Protein AF-A0A0B1RSA2-F1 (afdb_monomer_lite)

Sequence (121 aa):
MIEALRKQVTEQSLNTTDLGTRSEKMAAQLRDIQEVVASKTLQLEVVDQRKRRLEEENSTLRKRLERAKKSEKLGSTDAVLMEEIRELKDVLTCPSCKVNRKDAILTKCFHVFCMKCLKAR

InterPro domains:
  IPR013083 Zinc finger, RING/FYVE/PHD-type [G3DSA:3.30.40.10] (75-121)
  IPR013956 E3 ubiquitin ligase Bre1 [PTHR23163] (3-121)
  IPR017907 Zinc finger, RING-type, conserved site [PS00518] (109-118)

pLDDT: mean 93.1, std 8.55, range [60.06, 98.5]

Structure (mmCIF, N/CA/C/O backbone):
data_AF-A0A0B1RSA2-F1
#
_entry.id   AF-A0A0B1RSA2-F1
#
loop_
_atom_site.group_PDB
_atom_site.id
_atom_site.type_symbol
_atom_site.label_atom_id
_atom_site.label_alt_id
_atom_site.label_comp_id
_atom_site.label_asym_id
_atom_site.label_entity_id
_atom_site.label_seq_id
_atom_site.pdbx_PDB_ins_code
_atom_site.Cartn_x
_atom_site.Cartn_y
_atom_site.Cartn_z
_atom_site.occupancy
_atom_site.B_iso_or_equiv
_atom_site.auth_seq_id
_atom_site.auth_comp_id
_atom_site.auth_asym_id
_atom_site.auth_atom_id
_atom_site.pdbx_PDB_model_num
ATOM 1 N N . MET A 1 1 ? 52.994 -1.065 -64.725 1.00 74.12 1 MET A N 1
ATOM 2 C CA . MET A 1 1 ? 51.963 -0.023 -64.485 1.00 74.12 1 MET A CA 1
ATOM 3 C C . MET A 1 1 ? 50.544 -0.600 -64.472 1.00 74.12 1 MET A C 1
ATOM 5 O O . MET A 1 1 ? 49.857 -0.423 -63.479 1.00 74.12 1 MET A O 1
ATOM 9 N N . ILE A 1 2 ? 50.114 -1.339 -65.505 1.00 89.25 2 ILE A N 1
ATOM 10 C CA . ILE A 1 2 ? 48.751 -1.914 -65.591 1.00 89.25 2 ILE A CA 1
ATOM 11 C C . ILE A 1 2 ? 48.458 -2.957 -64.493 1.00 89.25 2 ILE A C 1
ATOM 13 O O . ILE A 1 2 ? 47.375 -2.951 -63.917 1.00 89.25 2 ILE A O 1
ATOM 17 N N . GLU A 1 3 ? 49.412 -3.828 -64.156 1.00 88.81 3 GLU A N 1
ATOM 18 C CA . GLU A 1 3 ? 49.226 -4.854 -63.110 1.00 88.81 3 GLU A CA 1
ATOM 19 C C . GLU A 1 3 ? 49.041 -4.262 -61.706 1.00 88.81 3 GLU A C 1
ATOM 21 O O . GLU A 1 3 ? 48.205 -4.739 -60.942 1.00 88.81 3 GLU A O 1
ATOM 26 N N . ALA A 1 4 ? 49.755 -3.177 -61.389 1.00 91.25 4 ALA A N 1
ATOM 27 C CA . ALA A 1 4 ? 49.606 -2.463 -60.121 1.00 91.25 4 ALA A CA 1
ATOM 28 C C . ALA A 1 4 ? 48.209 -1.833 -59.985 1.00 91.25 4 ALA A C 1
ATOM 30 O O . ALA A 1 4 ? 47.581 -1.950 -58.937 1.00 91.25 4 ALA A O 1
ATOM 31 N N . LEU A 1 5 ? 47.687 -1.245 -61.068 1.00 90.69 5 LEU A N 1
ATOM 32 C CA . LEU A 1 5 ? 46.323 -0.711 -61.105 1.00 90.69 5 LEU A CA 1
ATOM 33 C C . LEU A 1 5 ? 45.274 -1.820 -60.955 1.00 90.69 5 LEU A C 1
ATOM 35 O O . LEU A 1 5 ? 44.308 -1.645 -60.219 1.00 90.69 5 LEU A O 1
ATOM 39 N N . ARG A 1 6 ? 45.473 -2.985 -61.589 1.00 93.00 6 ARG A N 1
ATOM 40 C CA . ARG A 1 6 ? 44.582 -4.148 -61.415 1.00 93.00 6 ARG A CA 1
ATOM 41 C C . ARG A 1 6 ? 44.543 -4.617 -59.961 1.00 93.00 6 ARG A C 1
ATOM 43 O O . ARG A 1 6 ? 43.456 -4.815 -59.429 1.00 93.00 6 ARG A O 1
ATOM 50 N N . LYS A 1 7 ? 45.706 -4.728 -59.310 1.00 94.25 7 LYS A N 1
ATOM 51 C CA . LYS A 1 7 ? 45.808 -5.089 -57.889 1.00 94.25 7 LYS A CA 1
ATOM 52 C C . LYS A 1 7 ? 45.095 -4.069 -56.991 1.00 94.25 7 LYS A C 1
ATOM 54 O O . LYS A 1 7 ? 44.302 -4.454 -56.134 1.00 94.25 7 LYS A O 1
ATOM 59 N N . GLN A 1 8 ? 45.297 -2.778 -57.243 1.00 95.06 8 GLN A N 1
ATOM 60 C CA . GLN A 1 8 ? 44.636 -1.711 -56.493 1.00 95.06 8 GLN A CA 1
ATOM 61 C C . GLN A 1 8 ? 43.105 -1.747 -56.647 1.00 95.06 8 GLN A C 1
ATOM 63 O O . GLN A 1 8 ? 42.389 -1.590 -55.662 1.00 95.06 8 GLN A O 1
ATOM 68 N N . VAL A 1 9 ? 42.589 -2.003 -57.855 1.00 95.12 9 VAL A N 1
ATOM 69 C CA . VAL A 1 9 ? 41.142 -2.151 -58.092 1.00 95.12 9 VAL A CA 1
ATOM 70 C C . VAL A 1 9 ? 40.580 -3.356 -57.335 1.00 95.12 9 VAL A C 1
ATOM 72 O O . VAL A 1 9 ? 39.524 -3.246 -56.713 1.00 95.12 9 VAL A O 1
ATOM 75 N N . THR A 1 10 ? 41.288 -4.491 -57.330 1.00 94.56 10 THR A N 1
ATOM 76 C CA . THR A 1 10 ? 40.849 -5.671 -56.568 1.00 94.56 10 THR A CA 1
ATOM 77 C C . THR A 1 10 ? 40.846 -5.417 -55.062 1.00 94.56 10 THR A C 1
ATOM 79 O O . THR A 1 10 ? 39.877 -5.762 -54.394 1.00 94.56 10 THR A O 1
ATOM 82 N N . GLU A 1 11 ? 41.868 -4.748 -54.525 1.00 95.31 11 GLU A N 1
ATOM 83 C CA . GLU A 1 11 ? 41.940 -4.399 -53.100 1.00 95.31 11 GLU A CA 1
ATOM 84 C C . GLU A 1 11 ? 40.832 -3.415 -52.696 1.00 95.31 11 GLU A C 1
ATOM 86 O O . GLU A 1 11 ? 40.177 -3.600 -51.671 1.00 95.31 11 GLU A O 1
ATOM 91 N N . GLN A 1 12 ? 40.554 -2.401 -53.521 1.00 95.00 12 GLN A N 1
ATOM 92 C CA . GLN A 1 12 ? 39.460 -1.456 -53.274 1.00 95.00 12 GLN A CA 1
ATOM 93 C C . GLN A 1 12 ? 38.080 -2.119 -53.357 1.00 95.00 12 GLN A C 1
ATOM 95 O O . GLN A 1 12 ? 37.192 -1.794 -52.564 1.00 95.00 12 GLN A O 1
ATOM 100 N N . SER A 1 13 ? 37.895 -3.062 -54.283 1.00 95.69 13 SER A N 1
ATOM 101 C CA . SER A 1 13 ? 36.664 -3.847 -54.384 1.00 95.69 13 SER A CA 1
ATOM 102 C C . SER A 1 13 ? 36.447 -4.690 -53.126 1.00 95.69 13 SER A C 1
ATOM 104 O O . SER A 1 13 ? 35.371 -4.611 -52.533 1.00 95.69 13 SER A O 1
ATOM 106 N N . LEU A 1 14 ? 37.479 -5.401 -52.659 1.00 95.81 14 LEU A N 1
ATOM 107 C CA . LEU A 1 14 ? 37.416 -6.189 -51.426 1.00 95.81 14 LEU A CA 1
ATOM 108 C C . LEU A 1 14 ? 37.116 -5.312 -50.202 1.00 95.81 14 LEU A C 1
ATOM 110 O O . LEU A 1 14 ? 36.202 -5.622 -49.439 1.00 95.81 14 LEU A O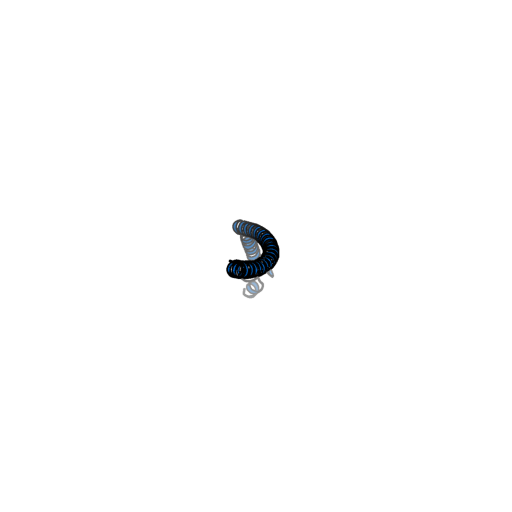 1
ATOM 114 N N . ASN A 1 15 ? 37.796 -4.173 -50.058 1.00 96.50 15 ASN A N 1
ATOM 115 C CA . ASN A 1 15 ? 37.543 -3.241 -48.956 1.00 96.50 15 ASN A CA 1
ATOM 116 C C . ASN A 1 15 ? 36.108 -2.701 -48.966 1.00 96.50 15 ASN A C 1
ATOM 118 O O . ASN A 1 15 ? 35.484 -2.577 -47.916 1.00 96.50 15 ASN A O 1
ATOM 122 N N . THR A 1 16 ? 35.558 -2.404 -50.144 1.00 96.50 16 THR A N 1
ATOM 123 C CA . THR A 1 16 ? 34.180 -1.911 -50.267 1.00 96.50 16 THR A CA 1
ATOM 124 C C . THR A 1 16 ? 33.176 -2.994 -49.868 1.00 96.50 16 THR A C 1
ATOM 126 O O . THR A 1 16 ? 32.209 -2.702 -49.165 1.00 96.50 16 THR A O 1
ATOM 129 N N . THR A 1 17 ? 33.421 -4.251 -50.254 1.00 96.31 17 THR A N 1
ATOM 130 C CA . THR A 1 17 ? 32.581 -5.378 -49.823 1.00 96.31 17 THR A CA 1
ATOM 131 C C . THR A 1 17 ? 32.664 -5.617 -48.316 1.00 96.31 17 THR A C 1
ATOM 133 O O . THR A 1 17 ? 31.626 -5.768 -47.676 1.00 96.31 17 THR A O 1
ATOM 136 N N . ASP A 1 18 ? 33.861 -5.565 -47.722 1.00 96.50 18 ASP A N 1
ATOM 137 C CA . ASP A 1 18 ? 34.046 -5.735 -46.276 1.00 96.50 18 ASP A CA 1
ATOM 138 C C . ASP A 1 18 ? 33.301 -4.649 -45.483 1.00 96.50 18 ASP A C 1
ATOM 140 O O . ASP A 1 18 ? 32.491 -4.958 -44.602 1.00 96.50 18 ASP A O 1
ATOM 144 N N . LEU A 1 19 ? 33.465 -3.380 -45.876 1.00 96.69 19 LEU A N 1
ATOM 145 C CA . LEU A 1 19 ? 32.739 -2.254 -45.283 1.00 96.69 19 LEU A CA 1
ATOM 146 C C . LEU A 1 19 ? 31.216 -2.398 -45.427 1.00 96.69 19 LEU A C 1
ATOM 148 O O . LEU A 1 19 ? 30.489 -2.100 -44.477 1.00 96.69 19 LEU A O 1
ATOM 152 N N . GLY A 1 20 ? 30.735 -2.897 -46.571 1.00 97.56 20 GLY A N 1
ATOM 153 C CA . GLY A 1 20 ? 29.321 -3.206 -46.794 1.00 97.56 20 GLY A CA 1
ATOM 154 C C . GLY A 1 20 ? 28.790 -4.228 -45.788 1.00 97.56 20 GLY A C 1
ATOM 155 O O . GLY A 1 20 ? 27.833 -3.942 -45.068 1.00 97.56 20 GLY A O 1
ATOM 156 N N . THR A 1 21 ? 29.472 -5.368 -45.640 1.00 97.12 21 THR A N 1
ATOM 157 C CA . THR A 1 21 ? 29.049 -6.406 -44.681 1.00 97.12 21 THR A CA 1
ATOM 158 C C . THR A 1 21 ? 29.085 -5.915 -43.232 1.00 97.12 21 THR A C 1
ATOM 160 O O . THR A 1 21 ? 28.235 -6.287 -42.419 1.00 97.12 21 THR A O 1
ATOM 163 N N . ARG A 1 22 ? 30.046 -5.052 -42.878 1.00 97.38 22 ARG A N 1
ATOM 164 C CA . ARG A 1 22 ? 30.119 -4.450 -41.543 1.00 97.38 22 ARG A CA 1
ATOM 165 C C . ARG A 1 22 ? 28.960 -3.487 -41.298 1.00 97.38 22 ARG A C 1
ATOM 167 O O . ARG A 1 22 ? 28.377 -3.520 -40.216 1.00 97.38 22 ARG A O 1
ATOM 174 N N . SER A 1 23 ? 28.611 -2.674 -42.293 1.00 97.75 23 SER A N 1
ATOM 175 C CA 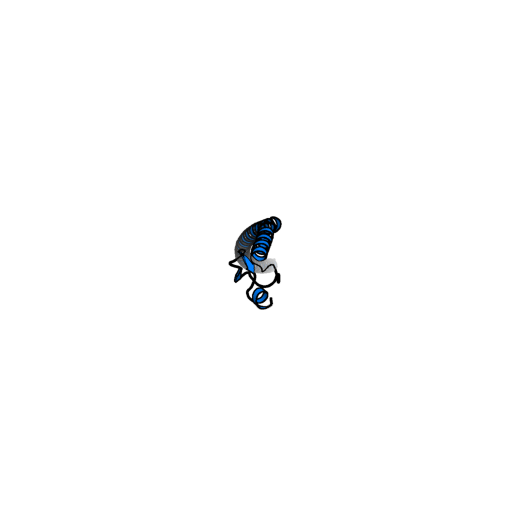. SER A 1 23 ? 27.457 -1.773 -42.235 1.00 97.75 23 SER A CA 1
ATOM 176 C C . SER A 1 23 ? 26.153 -2.551 -42.035 1.00 97.75 23 SER A C 1
ATOM 178 O O . SER A 1 23 ? 25.372 -2.230 -41.141 1.00 97.75 23 SER A O 1
ATOM 180 N N . GLU A 1 24 ? 25.955 -3.641 -42.780 1.00 97.56 24 GLU A N 1
ATOM 181 C CA . GLU A 1 24 ? 24.779 -4.510 -42.647 1.00 97.56 24 GLU A CA 1
ATOM 182 C C . GLU A 1 24 ? 24.674 -5.145 -41.257 1.00 97.56 24 GLU A C 1
ATOM 184 O O . GLU A 1 24 ? 23.599 -5.137 -40.651 1.00 97.56 24 GLU A O 1
ATOM 189 N N . LYS A 1 25 ? 25.796 -5.635 -40.711 1.00 97.62 25 LYS A N 1
ATOM 190 C CA . LYS A 1 25 ? 25.856 -6.172 -39.343 1.00 97.62 25 LYS A CA 1
ATOM 191 C C . LYS A 1 25 ? 25.494 -5.112 -38.307 1.00 97.62 25 LYS A C 1
ATOM 193 O O . LYS A 1 25 ? 24.684 -5.382 -37.425 1.00 97.62 25 LYS A O 1
ATOM 198 N N . MET A 1 26 ? 26.047 -3.904 -38.426 1.00 97.62 26 MET A N 1
ATOM 199 C CA . MET A 1 26 ? 25.723 -2.801 -37.516 1.00 97.62 26 MET A CA 1
ATOM 200 C C . MET A 1 26 ? 24.253 -2.385 -37.630 1.00 97.62 26 MET A C 1
ATOM 202 O O . MET A 1 26 ? 23.606 -2.141 -36.615 1.00 97.62 26 MET A O 1
ATOM 206 N N . ALA A 1 27 ? 23.695 -2.357 -38.841 1.00 97.69 27 ALA A N 1
ATOM 207 C CA . ALA A 1 27 ? 22.283 -2.060 -39.057 1.00 97.69 27 ALA A CA 1
ATOM 208 C C . ALA A 1 27 ? 21.365 -3.128 -38.441 1.00 97.69 27 ALA A C 1
ATOM 210 O O . ALA A 1 27 ? 20.325 -2.785 -37.883 1.00 97.69 27 ALA A O 1
ATOM 211 N N . ALA A 1 28 ? 21.743 -4.409 -38.510 1.00 97.94 28 ALA A N 1
ATOM 212 C CA . ALA A 1 28 ? 21.024 -5.486 -37.832 1.00 97.94 28 ALA A CA 1
ATOM 213 C C . ALA A 1 28 ? 21.070 -5.319 -36.307 1.00 97.94 28 ALA A C 1
ATOM 215 O O . ALA A 1 28 ? 20.023 -5.274 -35.672 1.00 97.94 28 ALA A O 1
ATOM 216 N N . GLN A 1 29 ? 22.259 -5.094 -35.742 1.00 98.19 29 GLN A N 1
ATOM 217 C CA . GLN A 1 29 ? 22.421 -4.856 -34.305 1.00 98.19 29 GLN A CA 1
ATOM 218 C C . GLN A 1 29 ? 21.620 -3.643 -33.814 1.00 98.19 29 GLN A C 1
ATOM 220 O O . GLN A 1 29 ? 21.043 -3.682 -32.731 1.00 98.19 29 GLN A O 1
ATOM 225 N N . LEU A 1 30 ? 21.556 -2.567 -34.603 1.00 98.25 30 LEU A N 1
ATOM 226 C CA . LEU A 1 30 ? 20.750 -1.394 -34.266 1.00 98.25 30 LEU A CA 1
ATOM 227 C C . LEU A 1 30 ? 19.255 -1.715 -34.208 1.00 98.25 30 LEU A C 1
ATOM 229 O O . LEU A 1 30 ? 18.587 -1.236 -33.295 1.00 98.25 30 LEU A O 1
ATOM 233 N N . ARG A 1 31 ? 18.736 -2.533 -35.134 1.00 98.12 31 ARG A N 1
ATOM 234 C CA . ARG A 1 31 ? 17.330 -2.965 -35.104 1.00 98.12 31 ARG A CA 1
ATOM 235 C C . ARG A 1 31 ? 17.028 -3.798 -33.863 1.00 98.12 31 ARG A C 1
ATOM 237 O O . ARG A 1 31 ? 16.054 -3.505 -33.175 1.00 98.12 31 ARG A O 1
ATOM 244 N N . ASP A 1 32 ? 17.898 -4.746 -33.528 1.00 98.06 32 ASP A N 1
ATOM 245 C CA . ASP A 1 32 ? 17.727 -5.587 -32.339 1.00 98.06 32 ASP A CA 1
ATOM 246 C C . ASP A 1 32 ? 17.732 -4.736 -31.057 1.00 98.06 32 ASP A C 1
ATOM 248 O O . ASP A 1 32 ? 16.888 -4.898 -30.175 1.00 98.06 32 ASP A O 1
ATOM 252 N N . ILE A 1 33 ? 18.649 -3.765 -30.962 1.00 98.12 33 ILE A N 1
ATOM 253 C CA . ILE A 1 33 ? 18.700 -2.832 -29.829 1.00 98.12 33 ILE A CA 1
ATOM 254 C C . ILE A 1 33 ? 17.427 -1.983 -29.767 1.00 98.12 33 ILE A C 1
ATOM 256 O O . ILE A 1 33 ? 16.886 -1.791 -28.678 1.00 98.12 33 ILE A O 1
ATOM 260 N N . GLN A 1 34 ? 16.931 -1.483 -30.900 1.00 98.44 34 GLN A N 1
ATOM 261 C CA . GLN A 1 34 ? 15.691 -0.702 -30.950 1.00 98.44 34 GLN A CA 1
ATOM 262 C C . GLN A 1 34 ? 14.488 -1.513 -30.459 1.00 98.44 34 GLN A C 1
ATOM 264 O O . GLN A 1 34 ? 13.692 -0.994 -29.675 1.00 98.44 34 GLN A O 1
ATOM 269 N N . GLU A 1 35 ? 14.381 -2.782 -30.850 1.00 98.25 35 GLU A N 1
ATOM 270 C CA . GLU A 1 35 ? 13.317 -3.677 -30.391 1.00 98.25 35 GLU A CA 1
ATOM 271 C C . GLU A 1 35 ? 13.409 -3.937 -28.881 1.00 98.25 35 GLU A C 1
ATOM 273 O O . GLU A 1 35 ? 12.421 -3.800 -28.153 1.00 98.25 35 GLU A O 1
ATOM 278 N N . VAL A 1 36 ? 14.614 -4.218 -28.374 1.00 98.31 36 VAL A N 1
ATOM 279 C CA . VAL A 1 36 ? 14.843 -4.413 -26.936 1.00 98.31 36 VAL A CA 1
ATOM 280 C C . VAL A 1 36 ? 14.506 -3.149 -26.146 1.00 98.31 36 VAL A C 1
ATOM 282 O O . VAL A 1 36 ? 13.870 -3.237 -25.093 1.00 98.31 36 VAL A O 1
ATOM 285 N N . VAL A 1 37 ? 14.907 -1.973 -26.634 1.00 98.50 37 VAL A N 1
ATOM 286 C CA . VAL A 1 37 ? 14.588 -0.689 -25.997 1.00 98.50 37 VAL A CA 1
ATOM 287 C C . VAL A 1 37 ? 13.078 -0.475 -25.968 1.00 98.50 37 VAL A C 1
ATOM 289 O O . VAL A 1 37 ? 12.543 -0.187 -24.901 1.00 98.50 37 VAL A O 1
ATOM 292 N N . ALA A 1 38 ? 12.375 -0.684 -27.084 1.00 98.25 38 ALA A N 1
ATOM 293 C CA . ALA A 1 38 ? 10.920 -0.552 -27.140 1.00 98.25 38 ALA A CA 1
ATOM 294 C C . ALA A 1 38 ? 10.218 -1.497 -26.146 1.00 98.25 38 ALA A C 1
ATOM 296 O O . ALA A 1 38 ? 9.371 -1.060 -25.363 1.00 98.25 38 ALA A O 1
ATOM 297 N N . SER A 1 39 ? 10.630 -2.768 -26.103 1.00 98.06 39 SER A N 1
ATOM 298 C CA . SER A 1 39 ? 10.095 -3.752 -25.156 1.00 98.06 39 SER A CA 1
ATOM 299 C C . SER A 1 39 ? 10.341 -3.342 -23.701 1.00 98.06 39 SER A C 1
ATOM 301 O O . SER A 1 39 ? 9.443 -3.441 -22.863 1.00 98.06 39 SER A O 1
ATOM 303 N N . LYS A 1 40 ? 11.553 -2.885 -23.365 1.00 98.12 40 LYS A N 1
ATOM 304 C CA . LYS A 1 40 ? 11.882 -2.469 -21.994 1.00 98.12 40 LYS A CA 1
ATOM 305 C C . LYS A 1 40 ? 11.140 -1.206 -21.573 1.00 98.12 40 LYS A C 1
ATOM 307 O O . LYS A 1 40 ? 10.720 -1.128 -20.421 1.00 98.12 40 LYS A O 1
ATOM 312 N N . THR A 1 41 ? 10.941 -0.255 -22.480 1.00 98.38 41 THR A N 1
ATOM 313 C CA . THR A 1 41 ? 10.143 0.949 -22.212 1.00 98.38 41 THR A CA 1
ATOM 314 C C . THR A 1 41 ? 8.713 0.575 -21.830 1.00 98.38 41 THR A C 1
ATOM 316 O O . THR A 1 41 ? 8.233 1.012 -20.788 1.00 98.38 41 THR A O 1
ATOM 319 N N . LEU A 1 42 ? 8.075 -0.329 -22.581 1.00 98.06 42 LEU A N 1
ATOM 320 C CA . LEU A 1 42 ? 6.730 -0.805 -22.251 1.00 98.06 42 LEU A CA 1
ATOM 321 C C . LEU A 1 42 ? 6.685 -1.520 -20.889 1.00 98.06 42 LEU A C 1
ATOM 323 O O . LEU A 1 42 ? 5.775 -1.303 -20.090 1.00 98.06 42 LEU A O 1
ATOM 327 N N . GLN A 1 43 ? 7.682 -2.357 -20.589 1.00 98.12 43 GLN A N 1
ATOM 328 C CA . GLN A 1 43 ? 7.771 -3.021 -19.284 1.00 98.12 43 GLN A CA 1
ATOM 329 C C . GLN A 1 43 ? 7.916 -2.015 -18.134 1.00 98.12 43 GLN A C 1
ATOM 331 O O . GLN A 1 43 ? 7.285 -2.189 -17.089 1.00 98.12 43 GLN A O 1
ATOM 336 N N . LEU A 1 44 ? 8.710 -0.956 -18.319 1.00 98.38 44 LEU A N 1
ATOM 337 C CA . LEU A 1 44 ? 8.862 0.112 -17.330 1.00 98.38 44 LEU A CA 1
ATOM 338 C C . LEU A 1 44 ? 7.544 0.850 -17.083 1.00 98.38 44 LEU A C 1
ATOM 340 O O . LEU A 1 44 ? 7.216 1.105 -15.927 1.00 98.38 44 LEU A O 1
ATOM 344 N N . GLU A 1 45 ? 6.759 1.129 -18.125 1.00 98.00 45 GLU A N 1
ATOM 345 C CA . GLU A 1 45 ? 5.442 1.760 -17.982 1.00 98.00 45 GLU A CA 1
ATOM 346 C C . GLU A 1 45 ? 4.475 0.901 -17.157 1.00 98.00 45 GLU A C 1
ATOM 348 O O . GLU A 1 45 ? 3.800 1.409 -16.259 1.00 98.00 45 GLU A O 1
ATOM 353 N N . VAL A 1 46 ? 4.444 -0.414 -17.396 1.00 98.12 46 VAL A N 1
ATOM 354 C CA . VAL A 1 46 ? 3.611 -1.348 -16.619 1.00 98.12 46 VAL A CA 1
ATOM 355 C C . VAL A 1 46 ? 4.019 -1.355 -15.144 1.00 98.12 46 VAL A C 1
ATOM 357 O O . VAL A 1 46 ? 3.165 -1.330 -14.250 1.00 98.12 46 VAL A O 1
ATOM 360 N N . VAL A 1 47 ? 5.325 -1.375 -14.870 1.00 98.06 47 VAL A N 1
ATOM 361 C CA . VAL A 1 47 ? 5.848 -1.339 -13.499 1.00 98.06 47 VAL A CA 1
ATOM 362 C C . VAL A 1 47 ? 5.535 -0.001 -12.828 1.00 98.06 47 VAL A C 1
ATOM 364 O O . VAL A 1 47 ? 5.110 -0.004 -11.673 1.00 98.06 47 VAL A O 1
ATOM 367 N N . ASP A 1 48 ? 5.674 1.125 -13.532 1.00 98.31 48 ASP A N 1
ATOM 368 C CA . ASP A 1 48 ? 5.356 2.455 -13.001 1.00 98.31 48 ASP A CA 1
ATOM 369 C C . ASP A 1 48 ? 3.868 2.582 -12.650 1.00 98.31 48 ASP A C 1
ATOM 371 O O . ASP A 1 48 ? 3.516 3.007 -11.549 1.00 98.31 48 ASP A O 1
ATOM 375 N N . GLN A 1 49 ? 2.974 2.109 -13.522 1.00 98.25 49 GLN A N 1
ATOM 376 C CA . GLN A 1 49 ? 1.539 2.077 -13.230 1.00 98.25 49 GLN A CA 1
ATOM 377 C C . GLN A 1 49 ? 1.220 1.224 -11.998 1.00 98.25 49 GLN A C 1
ATOM 379 O O . GLN A 1 49 ? 0.426 1.629 -11.144 1.00 98.25 49 GLN A O 1
ATOM 384 N N . ARG A 1 50 ? 1.849 0.048 -11.871 1.00 98.19 50 ARG A N 1
ATOM 385 C CA . ARG A 1 50 ? 1.677 -0.812 -10.693 1.00 98.19 50 ARG A CA 1
ATOM 386 C C . ARG A 1 50 ? 2.200 -0.137 -9.427 1.00 98.19 50 ARG A C 1
ATOM 388 O O . ARG A 1 50 ? 1.543 -0.216 -8.390 1.00 98.19 50 ARG A O 1
AT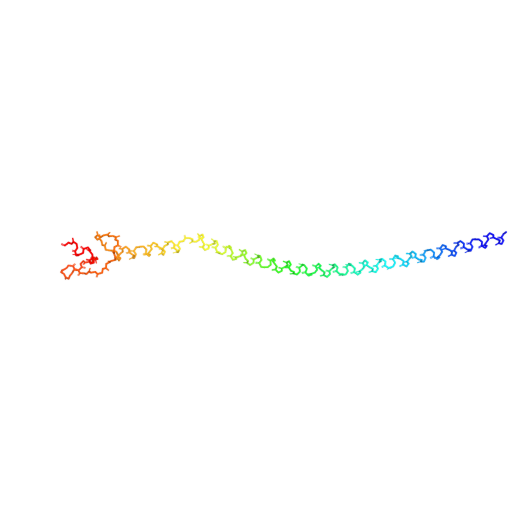OM 395 N N . LYS A 1 51 ? 3.346 0.539 -9.512 1.00 98.31 51 LYS A N 1
ATOM 396 C CA . LYS A 1 51 ? 3.935 1.300 -8.408 1.00 98.31 51 LYS A CA 1
ATOM 397 C C . LYS A 1 51 ? 2.982 2.395 -7.926 1.00 98.31 51 LYS A C 1
ATOM 399 O O . LYS A 1 51 ? 2.703 2.436 -6.733 1.00 98.31 51 LYS A O 1
ATOM 404 N N . ARG A 1 52 ? 2.418 3.205 -8.831 1.00 98.38 52 ARG A N 1
ATOM 405 C CA . ARG A 1 52 ? 1.462 4.272 -8.473 1.00 98.38 52 ARG A CA 1
ATOM 406 C C . ARG A 1 52 ? 0.247 3.734 -7.713 1.00 98.38 52 ARG A C 1
ATOM 408 O O . ARG A 1 52 ? -0.104 4.268 -6.667 1.00 98.38 52 ARG A O 1
ATOM 415 N N . ARG A 1 53 ? -0.340 2.620 -8.171 1.00 97.81 53 ARG A N 1
ATOM 416 C CA . ARG A 1 53 ? -1.467 1.965 -7.473 1.00 97.81 53 ARG A CA 1
ATOM 417 C C . ARG A 1 53 ? -1.092 1.518 -6.059 1.00 97.81 53 ARG A C 1
ATOM 419 O O . ARG A 1 53 ? -1.857 1.724 -5.121 1.00 97.81 53 ARG A O 1
ATOM 426 N N . LEU A 1 54 ? 0.090 0.923 -5.898 1.00 98.12 54 LEU A N 1
ATOM 427 C CA . LEU A 1 54 ? 0.582 0.502 -4.585 1.00 98.12 54 LEU A CA 1
ATOM 428 C C . LEU A 1 54 ? 0.863 1.701 -3.669 1.00 98.12 54 LEU A C 1
ATOM 430 O O . LEU A 1 54 ? 0.598 1.623 -2.473 1.00 98.12 54 LEU A O 1
ATOM 434 N N . GLU A 1 55 ? 1.363 2.817 -4.200 1.00 98.19 55 GLU A N 1
ATOM 435 C CA . GLU A 1 55 ? 1.570 4.054 -3.437 1.00 98.19 55 GLU A CA 1
ATOM 436 C C . GLU A 1 55 ? 0.240 4.666 -2.959 1.00 98.19 55 GLU A C 1
ATOM 438 O O . GLU A 1 55 ? 0.135 5.090 -1.804 1.00 98.19 55 GLU A O 1
ATOM 443 N N . GLU A 1 56 ? -0.800 4.648 -3.796 1.00 98.00 56 GLU A N 1
ATOM 444 C CA . GLU A 1 56 ? -2.160 5.073 -3.432 1.00 98.00 56 GLU A CA 1
ATOM 445 C C . GLU A 1 56 ? -2.769 4.193 -2.329 1.00 98.00 56 GLU A C 1
ATOM 447 O O . GLU A 1 56 ? -3.321 4.700 -1.341 1.00 98.00 56 GLU A O 1
ATOM 452 N N . GLU A 1 57 ? -2.629 2.871 -2.452 1.00 98.06 57 GLU A N 1
ATOM 453 C CA . GLU A 1 57 ? -3.068 1.919 -1.431 1.00 98.06 57 GLU A CA 1
ATOM 454 C C . GLU A 1 57 ? -2.307 2.140 -0.117 1.00 98.06 57 GLU A C 1
ATOM 456 O O . GLU A 1 57 ? -2.913 2.235 0.953 1.00 98.06 57 GLU A O 1
ATOM 461 N N . ASN A 1 58 ? -0.986 2.320 -0.191 1.00 97.94 58 ASN A N 1
ATOM 462 C CA . ASN A 1 58 ? -0.146 2.581 0.972 1.00 97.94 58 ASN A CA 1
ATOM 463 C C . ASN A 1 58 ? -0.555 3.881 1.681 1.00 97.94 58 ASN A C 1
ATOM 465 O O . ASN A 1 58 ? -0.694 3.905 2.904 1.00 97.94 58 ASN A O 1
ATOM 469 N N . SER A 1 59 ? -0.817 4.948 0.922 1.00 98.06 59 SER A N 1
ATOM 470 C CA . SER A 1 59 ? -1.332 6.218 1.446 1.00 98.06 59 SER A CA 1
ATOM 471 C C . SER A 1 59 ? -2.678 6.036 2.155 1.00 98.06 59 SER A C 1
ATOM 473 O O . SER A 1 59 ? -2.889 6.544 3.262 1.00 98.06 59 SER A O 1
ATOM 475 N N . THR A 1 60 ? -3.578 5.245 1.568 1.00 97.75 60 THR A N 1
ATOM 476 C CA . THR A 1 60 ? -4.888 4.928 2.152 1.00 97.75 60 THR A CA 1
ATOM 477 C C . THR A 1 60 ? -4.753 4.139 3.454 1.00 97.75 60 THR A C 1
ATOM 479 O O . THR A 1 60 ? -5.364 4.501 4.464 1.00 97.75 60 THR A O 1
ATOM 482 N N . LEU A 1 61 ? -3.919 3.098 3.470 1.00 97.69 61 LEU A N 1
ATOM 483 C CA . LEU A 1 61 ? -3.655 2.287 4.658 1.00 97.69 61 LEU A CA 1
ATOM 484 C C . LEU A 1 61 ? -3.004 3.106 5.774 1.00 97.69 61 LEU A C 1
ATOM 486 O O . LEU A 1 61 ? -3.435 3.004 6.921 1.00 97.69 61 LEU A O 1
ATOM 490 N N . ARG A 1 62 ? -2.047 3.985 5.454 1.00 97.38 62 ARG A N 1
ATOM 491 C CA . ARG A 1 62 ? -1.451 4.912 6.429 1.00 97.38 62 ARG A CA 1
ATOM 492 C C . ARG A 1 62 ? -2.506 5.810 7.065 1.00 97.38 62 ARG A C 1
ATOM 494 O O . ARG A 1 62 ? -2.557 5.910 8.286 1.00 97.38 62 ARG A O 1
ATOM 501 N N . LYS A 1 63 ? -3.400 6.408 6.271 1.00 97.00 63 LYS A N 1
ATOM 502 C CA . LYS A 1 63 ? -4.501 7.232 6.803 1.00 97.00 63 LYS A CA 1
ATOM 503 C C . LYS A 1 63 ? -5.437 6.427 7.708 1.00 97.00 63 LYS A C 1
ATOM 505 O O . LYS A 1 63 ? -5.863 6.940 8.741 1.00 97.00 63 LYS A O 1
ATOM 510 N N . ARG A 1 64 ? -5.763 5.180 7.347 1.00 95.56 64 ARG A N 1
ATOM 511 C CA . ARG A 1 64 ? -6.593 4.289 8.180 1.00 95.56 64 ARG A CA 1
ATOM 512 C C . ARG A 1 64 ? -5.901 3.933 9.492 1.00 95.56 64 ARG A C 1
ATOM 514 O O . ARG A 1 64 ? -6.542 3.995 10.535 1.00 95.56 64 ARG A O 1
ATOM 521 N N . LEU A 1 65 ? -4.609 3.623 9.444 1.00 95.00 65 LEU A N 1
ATOM 522 C CA . LEU A 1 65 ? -3.808 3.323 10.624 1.00 95.00 65 LEU A CA 1
ATOM 523 C C . LEU A 1 65 ? -3.745 4.520 11.576 1.00 95.00 65 LEU A C 1
ATOM 525 O O . LEU A 1 65 ? -3.983 4.360 12.765 1.00 95.00 65 LEU A O 1
ATOM 529 N N . GLU A 1 66 ? -3.488 5.724 11.066 1.00 93.12 66 GLU A N 1
ATOM 530 C CA . GLU A 1 66 ? -3.444 6.925 11.907 1.00 93.12 66 GLU A CA 1
ATOM 531 C C . GLU A 1 66 ? -4.811 7.250 12.528 1.00 93.12 66 GLU A C 1
ATOM 533 O O . GLU A 1 66 ? -4.884 7.658 13.687 1.00 93.12 66 GLU A O 1
ATOM 538 N N . ARG A 1 67 ? -5.917 6.996 11.813 1.00 88.81 67 ARG A N 1
ATOM 539 C CA . ARG A 1 67 ? -7.267 7.079 12.398 1.00 88.81 67 ARG A CA 1
ATOM 540 C C . ARG A 1 67 ? -7.466 6.057 13.515 1.00 88.81 67 ARG A C 1
ATOM 542 O O . ARG A 1 67 ? -7.945 6.442 14.575 1.00 88.81 67 ARG A O 1
ATOM 549 N N . ALA A 1 68 ? -7.074 4.803 13.292 1.00 86.50 68 ALA A N 1
ATOM 550 C CA . ALA A 1 68 ? -7.187 3.733 14.283 1.00 86.50 68 ALA A CA 1
ATOM 551 C C . ALA A 1 68 ? -6.352 4.028 15.542 1.00 86.50 68 ALA A C 1
ATOM 553 O O . ALA A 1 68 ? -6.858 3.945 16.659 1.00 86.50 68 ALA A O 1
ATOM 554 N N . LYS A 1 69 ? -5.109 4.491 15.370 1.00 85.44 69 LYS A N 1
ATOM 555 C CA . LYS A 1 69 ? -4.257 4.950 16.476 1.00 85.44 69 LYS A CA 1
ATOM 556 C C . LYS A 1 69 ? -4.859 6.140 17.209 1.00 85.44 69 LYS A C 1
ATOM 558 O O . LYS A 1 69 ? -4.755 6.226 18.426 1.00 85.44 69 LYS A O 1
ATOM 563 N N . LYS A 1 70 ? -5.489 7.084 16.499 1.00 80.31 70 LYS A N 1
ATOM 564 C CA . LYS A 1 70 ? -6.169 8.214 17.144 1.00 80.31 70 LYS A CA 1
ATOM 565 C C . LYS A 1 70 ? -7.379 7.747 17.953 1.00 80.31 70 LYS A C 1
ATOM 567 O O . LYS A 1 70 ? -7.559 8.257 19.051 1.00 80.31 70 LYS A O 1
ATOM 572 N N . SER A 1 71 ? -8.170 6.792 17.457 1.00 73.12 71 SER A N 1
ATOM 573 C CA . SER A 1 71 ? -9.264 6.192 18.237 1.00 73.12 71 SER A CA 1
ATOM 574 C C . SER A 1 71 ? -8.763 5.403 19.447 1.00 73.12 71 SER A C 1
ATOM 576 O O . SER A 1 71 ? -9.377 5.479 20.501 1.00 73.12 71 SER A O 1
ATOM 578 N N . GLU A 1 72 ? -7.623 4.721 19.334 1.00 72.62 72 GLU A N 1
ATOM 579 C CA . GLU A 1 72 ? -6.974 4.030 20.455 1.00 72.62 72 GLU A CA 1
ATOM 580 C C . GLU A 1 72 ? -6.423 5.026 21.491 1.00 72.62 72 GLU A C 1
ATOM 582 O O . GLU A 1 72 ? -6.614 4.859 22.691 1.00 72.62 72 GLU A O 1
ATOM 587 N N . LYS A 1 73 ? -5.807 6.127 21.037 1.00 66.25 73 LYS A N 1
ATOM 588 C CA . LYS A 1 73 ? -5.276 7.201 21.894 1.00 66.25 73 LYS A CA 1
ATOM 589 C C . LYS A 1 73 ? -6.367 8.075 22.520 1.00 66.25 73 LYS A C 1
ATOM 591 O O . LYS A 1 73 ? -6.143 8.654 23.577 1.00 66.25 73 LYS A O 1
ATOM 596 N N . LEU A 1 74 ? -7.548 8.138 21.903 1.00 60.06 74 LEU A N 1
ATOM 597 C CA . LEU A 1 74 ? -8.787 8.630 22.519 1.00 60.06 74 LEU A CA 1
ATOM 598 C C . LEU A 1 74 ? -9.328 7.660 23.586 1.00 60.06 74 LEU A C 1
ATOM 600 O O . LEU A 1 74 ? -10.448 7.862 24.049 1.00 60.06 74 LEU A O 1
ATOM 604 N N . GLY A 1 75 ? -8.536 6.646 23.971 1.00 64.12 75 GLY A N 1
ATOM 605 C CA . GLY A 1 75 ? -8.728 5.738 25.094 1.00 64.12 75 GLY A CA 1
ATOM 606 C C . GLY A 1 75 ? -9.522 6.376 26.220 1.00 64.12 75 GLY A C 1
ATOM 607 O O . GLY A 1 75 ? -9.009 7.170 27.001 1.00 64.12 75 GLY A O 1
ATOM 608 N N . SER A 1 76 ? -10.810 6.061 26.236 1.00 60.06 76 SER A N 1
ATOM 609 C CA . SER A 1 76 ? -11.750 6.500 27.257 1.00 60.06 76 SER A CA 1
ATOM 610 C C . SER A 1 76 ? -13.101 5.848 27.027 1.00 60.06 76 SER A C 1
ATOM 612 O O . SER A 1 76 ? -13.684 5.390 27.993 1.00 60.06 76 SER A O 1
ATOM 614 N N . THR A 1 77 ? -13.588 5.710 25.788 1.00 64.94 77 THR A N 1
ATOM 615 C CA . THR A 1 77 ? -14.948 5.179 25.597 1.00 64.94 77 THR A CA 1
ATOM 616 C C . THR A 1 77 ? -15.060 3.722 26.038 1.00 64.94 77 THR A C 1
ATOM 618 O O . THR A 1 77 ? -15.926 3.411 26.840 1.00 64.94 77 THR A O 1
ATOM 621 N N . ASP A 1 78 ? -14.157 2.841 25.603 1.00 77.31 78 ASP A N 1
ATOM 622 C CA . ASP A 1 78 ? -14.233 1.420 25.975 1.00 77.31 78 ASP A CA 1
ATOM 623 C C . ASP A 1 78 ? -13.953 1.190 27.471 1.00 77.31 78 ASP A C 1
ATOM 625 O O . ASP A 1 78 ? -14.668 0.450 28.135 1.00 77.31 78 ASP A O 1
ATOM 629 N N . ALA A 1 79 ? -12.975 1.903 28.040 1.00 80.69 79 ALA A N 1
ATOM 630 C CA . ALA A 1 79 ? -12.658 1.816 29.466 1.00 80.69 79 ALA A CA 1
ATOM 631 C C . ALA A 1 79 ? -13.791 2.356 30.361 1.00 80.69 79 ALA A C 1
ATOM 633 O O . ALA A 1 79 ? -14.124 1.727 31.361 1.00 80.69 79 ALA A O 1
ATOM 634 N N . VAL A 1 80 ? -14.406 3.487 29.991 1.00 83.62 80 VAL A N 1
ATOM 635 C CA . VAL A 1 80 ? -15.562 4.060 30.703 1.00 83.62 80 VAL A CA 1
ATOM 636 C C . VAL A 1 80 ? -16.764 3.126 30.600 1.00 83.62 80 VAL A C 1
ATOM 638 O O . VAL A 1 80 ? -17.381 2.827 31.617 1.00 83.62 80 VAL A O 1
ATOM 641 N N . LEU A 1 81 ? -17.054 2.599 29.406 1.00 86.31 81 LEU A N 1
ATOM 642 C CA . LEU A 1 81 ? -18.138 1.635 29.212 1.00 86.31 81 LEU A CA 1
ATOM 643 C C . LEU A 1 81 ? -17.898 0.341 30.004 1.00 86.31 81 LEU A C 1
ATOM 645 O O . LEU A 1 81 ? -18.840 -0.224 30.556 1.00 86.31 81 LEU A O 1
ATOM 649 N N . MET A 1 82 ? -16.654 -0.139 30.096 1.00 87.94 82 MET A N 1
ATOM 650 C CA . MET A 1 82 ? -16.328 -1.315 30.906 1.00 87.94 82 MET A CA 1
ATOM 651 C C . MET A 1 82 ? -16.503 -1.070 32.408 1.00 87.94 82 MET A C 1
ATOM 653 O O . MET A 1 82 ? -17.008 -1.962 33.096 1.00 87.94 82 MET A O 1
ATOM 657 N N . GLU A 1 83 ? -16.134 0.108 32.917 1.00 91.12 83 GLU A N 1
ATOM 658 C CA . GLU A 1 83 ? -16.372 0.455 34.323 1.00 91.12 83 GLU A CA 1
ATOM 659 C C . GLU A 1 83 ? -17.873 0.622 34.606 1.00 91.12 83 GLU A C 1
ATOM 661 O O . GLU A 1 83 ? -18.371 0.079 35.586 1.00 91.12 83 GLU A O 1
ATOM 666 N N . GLU A 1 84 ? -18.641 1.225 33.695 1.00 93.25 84 GLU A N 1
ATOM 667 C CA . GLU A 1 84 ? -20.103 1.318 33.819 1.00 93.25 84 GLU A CA 1
ATOM 668 C C . GLU A 1 84 ? -20.764 -0.075 33.827 1.00 93.25 84 GLU A C 1
ATOM 670 O O . GLU A 1 84 ? -21.614 -0.379 34.669 1.00 93.25 84 GLU A O 1
ATOM 675 N N . ILE A 1 85 ? -20.324 -0.988 32.951 1.00 94.25 85 ILE A N 1
ATOM 676 C CA . ILE A 1 85 ? -20.769 -2.391 32.965 1.00 94.25 85 ILE A CA 1
ATOM 677 C C . ILE A 1 85 ? -20.448 -3.055 34.307 1.00 94.25 85 ILE A C 1
ATOM 679 O O . ILE A 1 85 ? -21.241 -3.869 34.796 1.00 94.25 85 ILE A O 1
ATOM 683 N N . ARG A 1 86 ? -19.285 -2.761 34.891 1.00 95.44 86 ARG A N 1
ATOM 684 C CA . ARG A 1 86 ? -18.879 -3.298 36.190 1.00 95.44 86 ARG A CA 1
ATOM 685 C C . ARG A 1 86 ? -19.770 -2.764 37.309 1.00 95.44 86 ARG A C 1
ATOM 687 O O . ARG A 1 86 ? -20.315 -3.577 38.052 1.00 95.44 86 ARG A O 1
ATOM 694 N N . GLU A 1 87 ? -19.984 -1.455 37.389 1.00 96.25 87 GLU A N 1
ATOM 695 C CA . GLU A 1 87 ? -20.862 -0.829 38.385 1.00 96.25 87 GLU A CA 1
ATOM 696 C C . GLU A 1 87 ? -22.290 -1.388 38.307 1.00 96.25 87 GLU A C 1
ATOM 698 O O . GLU A 1 87 ? -22.870 -1.798 39.317 1.00 96.25 87 GLU A O 1
ATOM 703 N N . LEU A 1 88 ? -22.844 -1.510 37.096 1.00 96.69 88 LEU A N 1
ATOM 704 C CA . LEU A 1 88 ? -24.165 -2.104 36.878 1.00 96.69 88 LEU A CA 1
ATOM 705 C C . LEU A 1 88 ? -24.216 -3.576 37.314 1.00 96.69 88 LEU A C 1
ATOM 707 O O . LEU A 1 88 ? -25.204 -4.024 37.906 1.00 96.69 88 LEU A O 1
ATOM 711 N N . LYS A 1 89 ? -23.158 -4.353 37.055 1.00 96.06 89 LYS A N 1
ATOM 712 C CA . LYS A 1 89 ? -23.056 -5.737 37.545 1.00 96.06 89 LYS A CA 1
ATOM 713 C C . LYS A 1 89 ? -22.988 -5.790 39.071 1.00 96.06 89 LYS A C 1
ATOM 715 O O . LYS A 1 89 ? -23.658 -6.646 39.652 1.00 96.06 89 LYS A O 1
ATOM 720 N N . ASP A 1 90 ? -22.258 -4.887 39.714 1.00 96.06 90 ASP A N 1
ATOM 721 C CA . ASP A 1 90 ? -22.150 -4.815 41.174 1.00 96.06 90 ASP A CA 1
ATOM 722 C C . ASP A 1 90 ? -23.503 -4.480 41.817 1.00 96.06 90 ASP A C 1
ATOM 724 O O . ASP A 1 90 ? -23.924 -5.154 42.761 1.00 96.06 90 ASP A O 1
ATOM 728 N N . VAL A 1 91 ? -24.264 -3.541 41.239 1.00 95.94 91 VAL A N 1
ATOM 729 C CA . VAL A 1 91 ? -25.639 -3.227 41.672 1.00 95.94 91 VAL A CA 1
ATOM 730 C C . VAL A 1 91 ? -26.553 -4.452 41.593 1.00 95.94 91 VAL A C 1
ATOM 732 O O . VAL A 1 91 ? -27.411 -4.642 42.459 1.00 95.94 91 VAL A O 1
ATOM 735 N N . LEU A 1 92 ? -26.378 -5.316 40.593 1.00 96.62 92 LEU A N 1
ATOM 736 C CA . LEU A 1 92 ? -27.167 -6.542 40.426 1.00 96.62 92 LEU A CA 1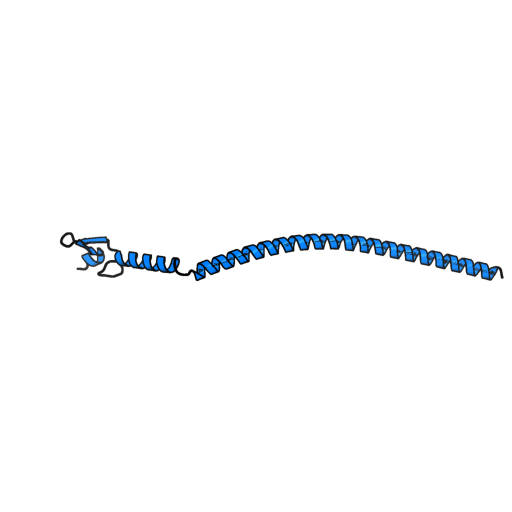
ATOM 737 C C . LEU A 1 92 ? -26.641 -7.731 41.245 1.00 96.62 92 LEU A C 1
ATOM 739 O O . LEU A 1 92 ? -27.284 -8.785 41.278 1.00 96.62 92 LEU A O 1
ATOM 743 N N . THR A 1 93 ? -25.501 -7.589 41.918 1.00 97.62 93 THR A N 1
ATOM 744 C CA . THR A 1 93 ? -24.860 -8.671 42.668 1.00 97.62 93 THR A CA 1
ATOM 745 C C . THR A 1 93 ? -25.363 -8.713 44.108 1.00 97.62 93 THR A C 1
ATOM 747 O O . THR A 1 93 ? -25.615 -7.697 44.755 1.00 97.62 93 THR A O 1
ATOM 750 N N . CYS A 1 94 ? -25.574 -9.921 44.626 1.00 96.75 94 CYS A N 1
ATOM 751 C CA . CYS A 1 94 ? -26.080 -10.139 45.970 1.00 96.75 94 CYS A CA 1
ATOM 752 C C . CYS A 1 94 ? -25.121 -9.530 47.007 1.00 96.75 94 CYS A C 1
ATOM 754 O O . CYS A 1 94 ? -23.960 -9.945 47.068 1.00 96.75 94 CYS A O 1
ATOM 756 N N . PRO A 1 95 ? -25.602 -8.638 47.894 1.00 95.31 95 PRO A N 1
ATOM 757 C CA . PRO A 1 95 ? -24.739 -7.961 48.860 1.00 95.31 95 PRO A CA 1
ATOM 758 C C . PRO A 1 95 ? -24.171 -8.909 49.928 1.00 95.31 95 PRO A C 1
ATOM 760 O O . PRO A 1 95 ? -23.157 -8.595 50.541 1.00 95.31 95 PRO A O 1
ATOM 763 N N . SER A 1 96 ? -24.786 -10.083 50.135 1.00 94.50 96 SER A N 1
ATOM 764 C CA . SER A 1 96 ? -24.336 -11.054 51.140 1.00 94.50 96 SER A CA 1
ATOM 765 C C . SER A 1 96 ? -23.164 -11.919 50.678 1.00 94.50 96 SER A C 1
ATOM 767 O O . SER A 1 96 ? -22.314 -12.236 51.501 1.00 94.50 96 SER A O 1
ATOM 769 N N . CYS A 1 97 ? -23.127 -12.348 49.413 1.00 95.50 97 CYS A N 1
ATOM 770 C CA . CYS A 1 97 ? -22.038 -13.197 48.910 1.00 95.50 97 CYS A CA 1
ATOM 771 C C . CYS A 1 97 ? -21.105 -12.481 47.940 1.00 95.50 97 CYS A C 1
ATOM 773 O O . CYS A 1 97 ? -20.034 -13.009 47.678 1.00 95.50 97 CYS A O 1
ATOM 775 N N . LYS A 1 98 ? -21.502 -11.326 47.388 1.00 95.38 98 LYS A N 1
ATOM 776 C CA . LYS A 1 98 ? -20.759 -10.586 46.355 1.00 95.38 98 LYS A CA 1
ATOM 777 C C . LYS A 1 98 ? -20.385 -11.431 45.123 1.00 95.38 98 LYS A C 1
ATOM 779 O O . LYS A 1 98 ? -19.426 -11.123 44.430 1.00 95.38 98 LYS A O 1
ATOM 784 N N . VAL A 1 99 ? -21.133 -12.508 44.865 1.00 95.44 99 VAL A N 1
ATOM 785 C CA . VAL A 1 99 ? -20.840 -13.482 43.797 1.00 95.44 99 VAL A CA 1
ATOM 786 C C . VAL A 1 99 ? -22.076 -13.768 42.949 1.00 95.44 99 VAL A C 1
ATOM 788 O O . VAL A 1 99 ? -22.055 -13.604 41.736 1.00 95.44 99 VAL A O 1
ATOM 791 N N . ASN A 1 100 ? -23.174 -14.210 43.568 1.00 96.25 100 ASN A N 1
ATOM 792 C CA . ASN A 1 100 ? -24.394 -14.543 42.829 1.00 96.25 100 ASN A CA 1
ATOM 793 C C . ASN A 1 100 ? -25.218 -13.281 42.550 1.00 96.25 100 ASN A C 1
ATOM 795 O O . ASN A 1 100 ? -25.194 -12.338 43.340 1.00 96.25 100 ASN A O 1
ATOM 799 N N . ARG A 1 101 ? -26.015 -13.292 41.480 1.00 97.12 101 ARG A N 1
ATOM 800 C CA . ARG A 1 101 ? -26.986 -12.226 41.205 1.00 97.12 101 ARG A CA 1
ATOM 801 C C . ARG A 1 101 ? -28.113 -12.192 42.234 1.00 97.12 101 ARG A C 1
ATOM 803 O O . ARG A 1 101 ? -28.451 -13.204 42.843 1.00 97.12 101 ARG A O 1
ATOM 810 N N . LYS A 1 102 ? -28.685 -11.006 42.411 1.00 97.31 102 LY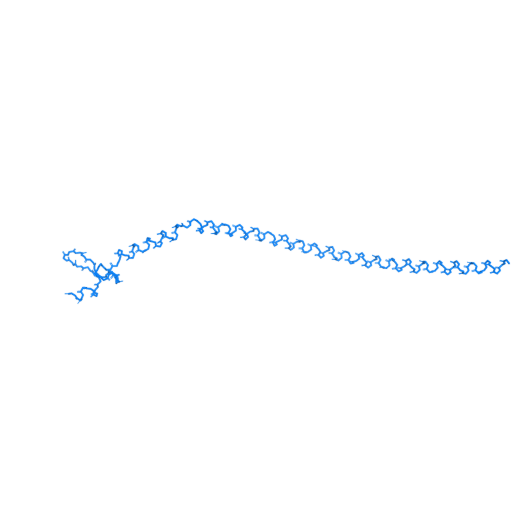S A N 1
ATOM 811 C CA . LYS A 1 102 ? -29.946 -10.789 43.119 1.00 97.31 102 LYS A CA 1
ATOM 812 C C . LYS A 1 102 ? -31.075 -11.506 42.369 1.00 97.31 102 LYS A C 1
ATOM 814 O O . LYS A 1 102 ? -31.288 -11.231 41.193 1.00 97.31 102 LYS A O 1
ATOM 819 N N . ASP A 1 103 ? -31.774 -12.414 43.039 1.00 96.75 103 ASP A N 1
ATOM 820 C CA . ASP A 1 103 ? -32.877 -13.203 42.467 1.00 96.75 103 ASP A CA 1
ATOM 821 C C . ASP A 1 103 ? -34.041 -13.425 43.461 1.00 96.75 103 ASP A C 1
ATOM 823 O O . ASP A 1 103 ? -34.987 -14.147 43.156 1.00 96.75 103 ASP A O 1
ATOM 827 N N . ALA A 1 104 ? -34.002 -12.787 44.638 1.00 95.12 104 ALA A N 1
ATOM 828 C CA . ALA A 1 104 ? -35.006 -12.948 45.685 1.00 95.12 104 ALA A CA 1
ATOM 829 C C . ALA A 1 104 ? -35.203 -11.675 46.516 1.00 95.12 104 ALA A C 1
ATOM 831 O O . ALA A 1 104 ? -34.224 -11.039 46.906 1.00 95.12 104 ALA A O 1
ATOM 832 N N . ILE A 1 105 ? -36.457 -11.338 46.842 1.00 95.50 105 ILE A N 1
ATOM 833 C CA . ILE A 1 105 ? -36.833 -10.156 47.633 1.00 95.50 105 ILE A CA 1
ATOM 834 C C . ILE A 1 105 ? -37.530 -10.547 48.940 1.00 95.50 105 ILE A C 1
ATOM 836 O O . ILE A 1 105 ? -38.412 -11.404 48.960 1.00 95.50 105 ILE A O 1
ATOM 840 N N . LEU A 1 106 ? -37.157 -9.897 50.042 1.00 94.25 106 LEU A N 1
ATOM 841 C CA . LEU A 1 106 ? -37.857 -10.035 51.318 1.00 94.25 106 LEU A CA 1
ATOM 842 C C . LEU A 1 106 ? -39.112 -9.158 51.326 1.00 94.25 106 LEU A C 1
ATOM 844 O O . LEU A 1 106 ? -39.007 -7.940 51.337 1.00 94.25 106 LEU A O 1
ATOM 848 N N . THR A 1 107 ? -40.305 -9.741 51.402 1.00 94.06 107 THR A N 1
ATOM 849 C CA . THR A 1 107 ? -41.575 -8.984 51.330 1.00 94.06 107 THR A CA 1
ATOM 850 C C . THR A 1 107 ? -41.828 -8.044 52.512 1.00 94.06 107 THR A C 1
ATOM 852 O O . THR A 1 107 ? -42.598 -7.101 52.384 1.00 94.06 107 THR A O 1
ATOM 855 N N . LYS A 1 108 ? -41.176 -8.269 53.662 1.00 94.81 108 LYS A N 1
ATOM 856 C CA . LYS A 1 108 ? -41.336 -7.426 54.861 1.00 94.81 108 LYS A CA 1
ATOM 857 C C . LYS A 1 108 ? -40.533 -6.122 54.808 1.00 94.81 108 LYS A C 1
ATOM 859 O O . LYS A 1 108 ? -40.958 -5.131 55.384 1.00 94.81 108 LYS A O 1
ATOM 864 N N . CYS A 1 109 ? -39.354 -6.136 54.184 1.00 94.06 109 CYS A N 1
ATOM 865 C CA . CYS A 1 109 ? -38.401 -5.016 54.213 1.00 94.06 109 CYS A CA 1
ATOM 866 C C . CYS A 1 109 ? -37.776 -4.690 52.847 1.00 94.06 109 CYS A C 1
ATOM 868 O O . CYS A 1 109 ? -36.904 -3.836 52.764 1.00 94.06 109 CYS A O 1
ATOM 870 N N . PHE A 1 110 ? -38.206 -5.375 51.787 1.00 94.12 110 PHE A N 1
ATOM 871 C CA . PHE A 1 110 ? -37.827 -5.180 50.384 1.00 94.12 110 PHE A CA 1
ATOM 872 C C . PHE A 1 110 ? -36.329 -5.273 50.058 1.00 94.12 110 PHE A C 1
ATOM 874 O O . PHE A 1 110 ? -35.911 -4.955 48.947 1.00 94.12 110 PHE A O 1
ATOM 881 N N . HIS A 1 111 ? -35.507 -5.788 50.972 1.00 95.19 111 HIS A N 1
ATOM 882 C CA . HIS A 1 111 ? -34.117 -6.104 50.664 1.00 95.19 111 HIS A CA 1
ATOM 883 C C . HIS A 1 111 ? -34.020 -7.283 49.687 1.00 95.19 111 HIS A C 1
ATOM 885 O O . HIS A 1 111 ? -34.752 -8.270 49.811 1.00 95.19 111 HIS A O 1
ATOM 891 N N . VAL A 1 112 ? -33.090 -7.184 48.732 1.00 96.44 112 VAL A N 1
ATOM 892 C CA . VAL A 1 112 ? -32.915 -8.158 47.646 1.00 96.44 112 VAL A CA 1
ATOM 893 C C . VAL A 1 112 ? -31.577 -8.888 47.783 1.00 96.44 112 VAL A C 1
ATOM 895 O O . VAL A 1 112 ? -30.517 -8.264 47.882 1.00 96.44 112 VAL A O 1
ATOM 898 N N . PHE A 1 113 ? -31.616 -10.217 47.745 1.00 96.75 113 PHE A N 1
ATOM 899 C CA . PHE A 1 113 ? -30.465 -11.112 47.884 1.00 96.75 113 PHE A CA 1
ATOM 900 C C . PHE A 1 113 ? -30.510 -12.221 46.825 1.00 96.75 113 PHE A C 1
ATOM 902 O O . PHE A 1 113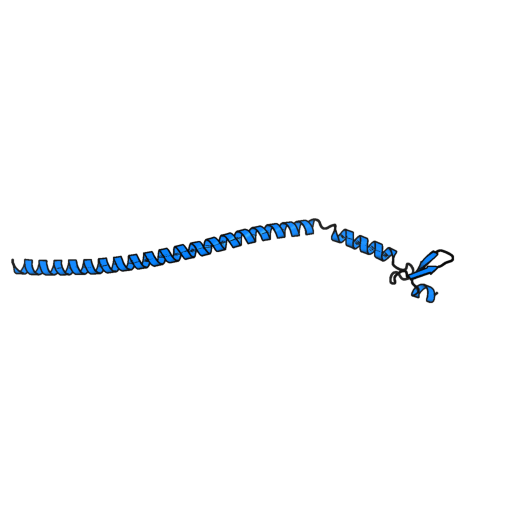 ? -31.370 -12.208 45.947 1.00 96.75 113 PHE A O 1
ATOM 909 N N . CYS A 1 114 ? -29.569 -13.169 46.890 1.00 97.38 114 CYS A N 1
ATOM 910 C CA . CYS A 1 114 ? -29.680 -14.415 46.143 1.00 97.38 114 CYS A CA 1
ATOM 911 C C . CYS A 1 114 ? -30.365 -15.503 46.990 1.00 97.38 114 CYS A C 1
ATOM 913 O O . CYS A 1 114 ? -30.164 -15.568 48.209 1.00 97.38 114 CYS A O 1
ATOM 915 N N . MET A 1 115 ? -31.102 -16.413 46.355 1.00 96.06 115 MET A N 1
ATOM 916 C CA . MET A 1 115 ? -31.807 -17.521 47.000 1.00 96.06 115 MET A CA 1
ATOM 917 C C . MET A 1 115 ? -30.855 -18.432 47.771 1.00 96.06 115 MET A C 1
ATOM 919 O O . MET A 1 115 ? -31.234 -18.980 48.801 1.00 96.06 115 MET A O 1
ATOM 923 N N . LYS A 1 116 ? -29.605 -18.576 47.312 1.00 95.94 116 LYS A N 1
ATOM 924 C CA . LYS A 1 116 ? -28.577 -19.349 48.026 1.00 95.94 116 LYS A CA 1
ATOM 925 C C . LYS A 1 116 ? -28.273 -18.748 49.402 1.00 95.94 116 LYS A C 1
ATOM 927 O O . LYS A 1 116 ? -28.229 -19.483 50.380 1.00 95.94 116 LYS A O 1
ATOM 932 N N . CYS A 1 117 ? -28.107 -17.427 49.488 1.00 96.06 117 CYS A N 1
ATOM 933 C CA . CYS A 1 117 ? -27.851 -16.739 50.756 1.00 96.06 117 CYS A CA 1
ATOM 934 C C . CYS A 1 117 ? -29.077 -16.721 51.671 1.00 96.06 117 CYS A C 1
ATOM 936 O O . CYS A 1 117 ? -28.907 -16.791 52.882 1.00 96.06 117 CYS A O 1
ATOM 938 N N . LEU A 1 118 ? -30.289 -16.647 51.110 1.00 93.38 118 LEU A N 1
ATOM 939 C CA . LEU A 1 118 ? -31.521 -16.709 51.900 1.00 93.38 118 LEU A CA 1
ATOM 940 C C . LEU A 1 118 ? -31.818 -18.103 52.449 1.00 93.38 118 LEU A C 1
ATOM 942 O O . LEU A 1 118 ? -32.390 -18.197 53.517 1.00 93.38 118 LEU A O 1
ATOM 946 N N . LYS A 1 119 ? -31.461 -19.175 51.733 1.00 91.94 119 LYS A N 1
ATOM 947 C CA . LYS A 1 119 ? -31.673 -20.557 52.202 1.00 91.94 119 LYS A CA 1
ATOM 948 C C . LYS A 1 119 ? -30.618 -21.029 53.205 1.00 91.94 119 LYS A C 1
ATOM 950 O O . LYS A 1 119 ? -30.847 -22.006 53.904 1.00 91.94 119 LYS A O 1
ATOM 955 N N . ALA A 1 120 ? -29.449 -20.390 53.216 1.00 85.38 120 ALA A N 1
ATOM 956 C CA . ALA A 1 120 ? -28.351 -20.707 54.128 1.00 85.38 120 ALA A CA 1
ATOM 957 C C . ALA A 1 120 ? -28.450 -19.973 55.482 1.00 85.38 120 ALA A C 1
ATOM 959 O O . ALA A 1 120 ? -27.561 -20.126 56.318 1.00 85.38 120 ALA A O 1
ATOM 960 N N . ARG A 1 121 ? -29.487 -19.154 55.678 1.00 65.69 121 ARG A N 1
ATOM 961 C CA . ARG A 1 121 ? -29.809 -18.426 56.910 1.00 65.69 121 ARG A CA 1
ATOM 962 C C . ARG A 1 121 ? -31.240 -18.730 57.316 1.00 65.69 121 ARG A C 1
ATOM 964 O O . ARG A 1 121 ? -31.489 -18.685 58.536 1.00 65.69 121 ARG A O 1
#

Organism: Oesophagostomum dentatum (NCBI:txid61180)

Secondary structure (DSSP, 8-state):
-HHHHHHHHHHHHHHHHHHHHHHHHHHHHHHHHHHHHHHHHHHHHHHHHHHHHHHHHHHHHHHHHHHHHHHHHTTTHHHHHHHHHHHHHHHTB-TTTSSSBP-EE-TTT--EE-HHHHHT-

Foldseek 3Di:
DVVVVVVVVVVVVVVVVVVVVVVVVVVVVVVVVVVVVVVVVVVVVVVVVVVVVVVVVVVVVVVVVVVVVVVVVVPDPVVVVVVVVVVVVQVQAFPVPSPHGFDDADPVPGDTGDPVVVVVD

Radius of gyration: 46.7 Å; chains: 1; bounding box: 94×29×122 Å